Protein AF-A0A7V1JJP1-F1 (afdb_monomer)

Solvent-accessible surface area (backbone atoms only — not comparable to full-atom values): 8403 Å² total; per-residue (Å²): 79,53,39,73,93,60,30,90,66,67,54,57,61,58,57,48,49,50,42,50,50,6,41,39,56,45,29,48,76,68,74,37,72,40,50,81,64,76,45,56,61,55,56,96,85,38,59,69,57,51,54,50,52,52,52,56,49,47,57,56,53,71,72,58,50,72,67,56,51,53,52,50,52,60,70,50,56,92,58,78,83,52,80,68,34,75,73,83,68,61,88,63,69,39,59,22,38,39,37,21,51,80,78,69,54,70,46,80,43,78,44,49,74,89,70,74,68,82,55,61,33,88,88,81,66,44,33,28,50,46,81,43,62,64,95,78,73,77,80,129

Secondary structure (DSSP, 8-state):
---STT-TTTTHHHHHHHHHHHHHHHHHHTT--GGGS------TT-HHHHHHHHHHHHHHHHT--HHHHHHHHHHHTTPPPP---SGGG-SS-EEEEEEETTT--EEEEEE-GGG-PPP--TTT--S-EEEEETTS----

Sequence (140 aa):
GCHYTDCHYINANRNTVRRVDALWEGLEKYGVRAERLQLDWCSAAEGQKWAKIMREIEELRAGVTIEEVEQTREVLKGKKVPTSSKVWRLKEPAPATMHCLRCGNEWAVLFDLAADQERQCAACRSNSVRVVLDGRDRPA

Foldseek 3Di:
DADQVPPPVNHVVVLVVFLLLQQLVVCVVLVHLSLLDFDFHADPVRVVVVVVVVVLNVVVVVPQDPVSVVSSCVSCVPPDRGNGHPLVVDPAFAWWWKAQSRPRDIDIDRDDPVVSDQAADPPPRGSSIHIGGPPPDDDD

Nearest PDB structures (foldseek):
  8w0e-assembly1_4  TM=6.995E-01  e=1.912E-01  Homo sapiens
  6xty-assembly1_4  TM=6.858E-01  e=1.701E+00  Homo sapiens
  7qhs-assembly1_5  TM=4.905E-01  e=3.381E+00  Saccharomyces cerevisiae
  8w0e-assembly1_3  TM=6.123E-01  e=7.614E+00  Homo sapiens

pLDDT: mean 94.67, std 10.56, range [32.94, 98.44]

Radius of gyration: 15.62 Å; Cα contacts (8 Å, |Δi|>4): 171; chains: 1; bounding box: 39×38×37 Å

Structure (mmCIF, N/CA/C/O backbone):
data_AF-A0A7V1JJP1-F1
#
_entry.id   AF-A0A7V1JJP1-F1
#
loop_
_atom_site.group_PDB
_atom_site.id
_atom_site.type_symbol
_atom_site.label_atom_id
_atom_site.label_alt_id
_atom_site.label_comp_id
_atom_site.label_asym_id
_atom_site.label_entity_id
_atom_site.label_seq_id
_atom_site.pdbx_PDB_ins_code
_atom_site.Cartn_x
_atom_site.Cartn_y
_atom_site.Cartn_z
_atom_site.occupancy
_atom_site.B_iso_or_equiv
_atom_site.auth_seq_id
_atom_site.auth_comp_id
_atom_site.auth_asym_id
_atom_site.auth_atom_id
_atom_site.pdbx_PDB_model_num
ATOM 1 N N . GLY A 1 1 ? 8.317 5.095 -0.880 1.00 94.69 1 GLY A N 1
ATOM 2 C CA . GLY A 1 1 ? 9.734 4.647 -0.850 1.00 94.69 1 GLY A CA 1
ATOM 3 C C . GLY A 1 1 ? 10.319 4.661 -2.255 1.00 94.69 1 GLY A C 1
ATOM 4 O O . GLY A 1 1 ? 9.663 5.201 -3.129 1.00 94.69 1 GLY A O 1
ATOM 5 N N . CYS A 1 2 ? 11.488 4.063 -2.502 1.00 97.19 2 CYS A N 1
ATOM 6 C CA . CYS A 1 2 ? 12.039 3.904 -3.863 1.00 97.19 2 CYS A CA 1
ATOM 7 C C . CYS A 1 2 ? 11.258 2.856 -4.675 1.00 97.19 2 CYS A C 1
ATOM 9 O O . CYS A 1 2 ? 10.744 1.899 -4.086 1.00 97.19 2 CYS A O 1
ATOM 11 N N . HIS A 1 3 ? 11.249 2.993 -6.002 1.00 97.25 3 HIS A N 1
ATOM 12 C CA . HIS A 1 3 ? 10.789 1.945 -6.919 1.00 97.25 3 HIS A CA 1
ATOM 13 C C . HIS A 1 3 ? 11.567 0.641 -6.736 1.00 97.25 3 HIS A C 1
ATOM 15 O O . HIS A 1 3 ? 12.674 0.634 -6.187 1.00 97.25 3 HIS A O 1
ATOM 21 N N . TYR A 1 4 ? 10.987 -0.481 -7.171 1.00 95.75 4 TYR A N 1
ATOM 22 C CA . TYR A 1 4 ? 11.629 -1.796 -7.053 1.00 95.75 4 TYR A CA 1
ATOM 23 C C . TYR A 1 4 ? 13.010 -1.822 -7.719 1.00 95.75 4 TYR A C 1
ATOM 25 O O . TYR A 1 4 ? 13.972 -2.307 -7.124 1.00 95.75 4 TYR A O 1
ATOM 33 N N . THR A 1 5 ? 13.132 -1.245 -8.911 1.00 93.50 5 THR A N 1
ATOM 34 C CA . THR A 1 5 ? 14.395 -1.178 -9.662 1.00 93.50 5 THR A CA 1
ATOM 35 C C . THR A 1 5 ? 15.457 -0.320 -8.978 1.00 93.50 5 THR A C 1
ATOM 37 O O . THR A 1 5 ? 16.643 -0.591 -9.120 1.00 93.50 5 THR A O 1
ATOM 40 N N . ASP A 1 6 ? 15.032 0.662 -8.179 1.00 95.19 6 ASP A N 1
ATOM 41 C CA . ASP A 1 6 ? 15.892 1.744 -7.688 1.00 95.19 6 ASP A CA 1
ATOM 42 C C . ASP A 1 6 ? 16.132 1.655 -6.176 1.00 95.19 6 ASP A C 1
ATOM 44 O O . ASP A 1 6 ? 16.507 2.635 -5.524 1.00 95.19 6 ASP A O 1
ATOM 48 N N . CYS A 1 7 ? 15.852 0.501 -5.562 1.00 96.06 7 CYS A N 1
ATOM 49 C CA . CYS A 1 7 ? 16.052 0.347 -4.130 1.00 96.06 7 CYS A CA 1
ATOM 50 C C . CYS A 1 7 ? 17.539 0.482 -3.790 1.00 96.06 7 CYS A C 1
ATOM 52 O O . CYS A 1 7 ? 18.337 -0.404 -4.083 1.00 96.06 7 CYS A O 1
ATOM 54 N N . HIS A 1 8 ? 17.891 1.567 -3.097 1.00 96.81 8 HIS A N 1
ATOM 55 C CA . HIS A 1 8 ? 19.275 1.836 -2.707 1.00 96.81 8 HIS A CA 1
ATOM 56 C C . HIS A 1 8 ? 19.886 0.714 -1.851 1.00 96.81 8 HIS A C 1
ATOM 58 O O . HIS A 1 8 ? 21.075 0.431 -1.936 1.00 96.81 8 HIS A O 1
ATOM 64 N N . TYR A 1 9 ? 19.051 0.026 -1.069 1.00 95.81 9 TYR A N 1
ATOM 65 C CA . TYR A 1 9 ? 19.446 -1.108 -0.236 1.00 95.81 9 TYR A CA 1
ATOM 66 C C . TYR A 1 9 ? 18.962 -2.436 -0.827 1.00 95.81 9 TYR A C 1
ATOM 68 O O . TYR A 1 9 ? 18.336 -3.238 -0.132 1.00 95.81 9 TYR A O 1
ATOM 76 N N . ILE A 1 10 ? 19.242 -2.641 -2.119 1.00 92.62 10 ILE A N 1
ATOM 77 C CA . ILE A 1 10 ? 18.999 -3.857 -2.914 1.00 92.62 10 ILE A CA 1
ATOM 78 C C . ILE A 1 10 ? 17.518 -4.239 -3.001 1.00 92.62 10 ILE A C 1
ATOM 80 O O . ILE A 1 10 ? 16.888 -4.050 -4.038 1.00 92.62 10 ILE A O 1
ATOM 84 N N . ASN A 1 11 ? 16.957 -4.784 -1.922 1.00 94.38 11 ASN A N 1
ATOM 85 C CA . ASN A 1 11 ? 15.587 -5.278 -1.843 1.00 94.38 11 ASN A CA 1
ATOM 86 C C . ASN A 1 11 ? 14.860 -4.901 -0.544 1.00 94.38 11 ASN A C 1
ATOM 88 O O . ASN A 1 11 ? 13.800 -5.451 -0.244 1.00 94.38 11 ASN A O 1
ATOM 92 N N . ALA A 1 12 ? 15.364 -3.923 0.214 1.00 96.62 12 ALA A N 1
ATOM 93 C CA . ALA A 1 12 ? 14.727 -3.481 1.455 1.00 96.62 12 ALA A CA 1
ATOM 94 C C . ALA A 1 12 ? 13.254 -3.051 1.272 1.00 96.62 12 ALA A C 1
ATOM 96 O O . ALA A 1 12 ? 12.431 -3.288 2.156 1.00 96.62 12 ALA A O 1
ATOM 97 N N . ASN A 1 13 ? 12.883 -2.486 0.118 1.00 97.00 13 ASN A N 1
ATOM 98 C CA . ASN A 1 13 ? 11.489 -2.146 -0.190 1.00 97.00 13 ASN A CA 1
ATOM 99 C C . ASN A 1 13 ? 10.579 -3.375 -0.393 1.00 97.00 13 ASN A C 1
ATOM 101 O O . ASN A 1 13 ? 9.398 -3.285 -0.066 1.00 97.00 13 ASN A O 1
ATOM 105 N N . ARG A 1 14 ? 11.102 -4.541 -0.802 1.00 95.56 14 ARG A N 1
ATOM 106 C CA . ARG A 1 14 ? 1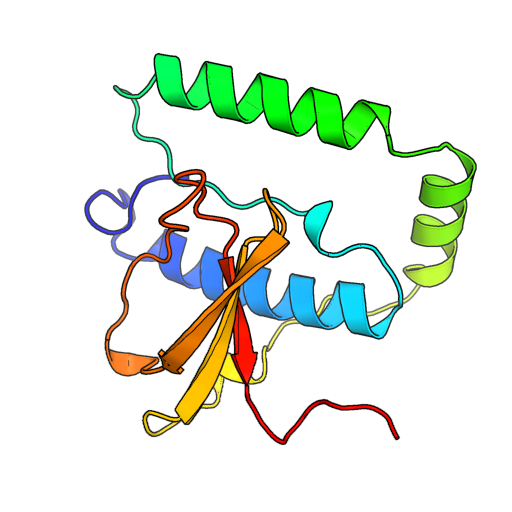0.329 -5.802 -0.877 1.00 95.56 14 ARG A CA 1
ATOM 107 C C . ARG A 1 14 ? 9.935 -6.275 0.522 1.00 95.56 14 ARG A C 1
ATOM 109 O O . ARG A 1 14 ? 8.801 -6.689 0.750 1.00 95.56 14 ARG A O 1
ATOM 116 N N . ASN A 1 15 ? 10.825 -6.104 1.505 1.00 96.12 15 ASN A N 1
ATOM 117 C CA . ASN A 1 15 ? 10.499 -6.351 2.914 1.00 96.12 15 ASN A CA 1
ATOM 118 C C . ASN A 1 15 ? 9.402 -5.406 3.428 1.00 96.12 15 ASN A C 1
ATOM 120 O O . ASN A 1 15 ? 8.575 -5.817 4.243 1.00 96.12 15 ASN A O 1
ATOM 124 N N . THR A 1 16 ? 9.368 -4.157 2.952 1.00 97.25 16 THR A N 1
ATOM 125 C CA . THR A 1 16 ? 8.267 -3.230 3.249 1.00 97.25 16 THR A CA 1
ATOM 126 C C . THR A 1 16 ? 6.948 -3.751 2.689 1.00 97.25 16 THR A C 1
ATOM 128 O O . THR A 1 16 ? 5.972 -3.773 3.433 1.00 97.25 16 THR A O 1
ATOM 131 N N . VAL A 1 17 ? 6.916 -4.250 1.447 1.00 97.56 17 VAL A N 1
ATOM 132 C CA . VAL A 1 17 ? 5.701 -4.860 0.870 1.00 97.56 17 VAL A CA 1
ATOM 133 C C . VAL A 1 17 ? 5.208 -6.027 1.711 1.00 97.56 17 VAL A C 1
ATOM 135 O O . VAL A 1 17 ? 4.037 -6.060 2.080 1.00 97.56 17 VAL A O 1
ATOM 138 N N . ARG A 1 18 ? 6.113 -6.918 2.131 1.00 96.94 18 ARG A N 1
ATOM 139 C CA . ARG A 1 18 ? 5.770 -8.033 3.022 1.00 96.94 18 ARG A CA 1
ATOM 140 C C . ARG A 1 18 ? 5.115 -7.598 4.328 1.00 96.94 18 ARG A C 1
ATOM 142 O O . ARG A 1 18 ? 4.177 -8.244 4.795 1.00 96.94 18 ARG A O 1
ATOM 149 N N . ARG A 1 19 ? 5.613 -6.520 4.935 1.00 98.06 19 ARG A N 1
ATOM 150 C CA . ARG A 1 19 ? 5.051 -5.969 6.177 1.00 98.06 19 ARG A CA 1
ATOM 151 C C . ARG A 1 19 ? 3.699 -5.313 5.926 1.00 98.06 19 ARG A C 1
ATOM 153 O O . ARG A 1 19 ? 2.773 -5.546 6.692 1.00 98.06 19 ARG A O 1
ATOM 160 N N . VAL A 1 20 ? 3.583 -4.524 4.861 1.00 98.25 20 VAL A N 1
ATOM 161 C CA . VAL A 1 20 ? 2.352 -3.803 4.523 1.00 98.25 20 VAL A CA 1
ATOM 162 C C . VAL A 1 20 ? 1.220 -4.766 4.163 1.00 98.25 20 VAL A C 1
ATOM 164 O O . VAL A 1 20 ? 0.117 -4.573 4.657 1.00 98.25 20 VAL A O 1
ATOM 167 N N . ASP A 1 21 ? 1.488 -5.857 3.440 1.00 98.25 21 ASP A N 1
ATOM 168 C CA . ASP A 1 21 ? 0.471 -6.886 3.170 1.00 98.25 21 ASP A CA 1
ATOM 169 C C . ASP A 1 21 ? -0.075 -7.505 4.468 1.00 98.25 21 ASP A C 1
ATOM 171 O O . ASP A 1 21 ? -1.284 -7.673 4.623 1.00 98.25 21 ASP A O 1
ATOM 175 N N . ALA A 1 22 ? 0.800 -7.795 5.441 1.00 98.12 22 ALA A N 1
ATOM 176 C CA . ALA A 1 22 ? 0.376 -8.295 6.750 1.00 98.12 22 ALA A CA 1
ATOM 177 C C . ALA A 1 22 ? -0.422 -7.245 7.544 1.00 98.12 22 ALA A C 1
ATOM 179 O O . ALA A 1 22 ? -1.384 -7.591 8.232 1.00 98.12 22 ALA A O 1
ATOM 180 N N . LEU A 1 23 ? -0.034 -5.969 7.454 1.00 98.31 23 LEU A N 1
ATOM 181 C CA . LEU A 1 23 ? -0.748 -4.866 8.094 1.00 98.31 23 LEU A CA 1
ATOM 182 C C . LEU A 1 23 ? -2.137 -4.668 7.485 1.00 98.31 23 LEU A C 1
ATOM 184 O O . LEU A 1 23 ? -3.091 -4.577 8.247 1.00 98.31 23 LEU A O 1
ATOM 188 N N . TRP A 1 24 ? -2.279 -4.661 6.157 1.00 98.44 24 TRP A N 1
ATOM 189 C CA . TRP A 1 24 ? -3.581 -4.549 5.496 1.00 98.44 24 TRP A CA 1
ATOM 190 C C . TRP A 1 24 ? -4.513 -5.706 5.871 1.00 98.44 24 TRP A C 1
ATOM 192 O O . TRP A 1 24 ? -5.639 -5.451 6.287 1.00 98.44 24 TRP A O 1
ATOM 202 N N . GLU A 1 25 ? -4.037 -6.958 5.826 1.00 97.12 25 GLU A N 1
ATOM 203 C CA . GLU A 1 25 ? -4.812 -8.118 6.306 1.00 97.12 25 GLU A CA 1
ATOM 204 C C . GLU A 1 25 ? -5.238 -7.957 7.777 1.00 97.12 25 GLU A C 1
ATOM 206 O O . GLU A 1 25 ? -6.363 -8.289 8.153 1.00 97.12 25 GLU A O 1
ATOM 211 N N . GLY A 1 26 ? -4.345 -7.441 8.626 1.00 97.00 26 GLY A N 1
ATOM 212 C CA . GLY A 1 26 ? -4.636 -7.199 10.036 1.00 97.00 26 GLY A CA 1
ATOM 213 C C . GLY A 1 26 ? -5.658 -6.090 10.272 1.00 97.00 26 GLY A C 1
ATOM 214 O O . GLY A 1 26 ? -6.543 -6.268 11.104 1.00 97.00 26 GLY A O 1
ATOM 215 N N . LEU A 1 27 ? -5.550 -4.967 9.558 1.00 97.44 27 LEU A N 1
ATOM 216 C CA . LEU A 1 27 ? -6.489 -3.848 9.660 1.00 97.44 27 LEU A CA 1
ATOM 217 C C . LEU A 1 27 ? -7.902 -4.307 9.290 1.00 97.44 27 LEU A C 1
ATOM 219 O O . LEU A 1 27 ? -8.816 -4.144 10.097 1.00 97.44 27 LEU A O 1
ATOM 223 N N . GLU A 1 28 ? -8.058 -4.993 8.156 1.00 95.81 28 GLU A N 1
ATOM 224 C CA . GLU A 1 28 ? -9.358 -5.524 7.726 1.00 95.81 28 GLU A CA 1
ATOM 225 C C . GLU A 1 28 ? -9.928 -6.540 8.712 1.00 95.81 28 GLU A C 1
ATOM 227 O O . GLU A 1 28 ? -11.105 -6.470 9.060 1.00 95.81 28 GLU A O 1
ATOM 232 N N . LYS A 1 29 ? -9.091 -7.454 9.223 1.00 95.44 29 LYS A N 1
ATOM 233 C CA . LYS A 1 29 ? -9.504 -8.434 10.236 1.00 95.44 29 LYS A CA 1
ATOM 234 C C . LYS A 1 29 ? -10.123 -7.767 11.467 1.00 95.44 29 LYS A C 1
ATOM 236 O O . LYS A 1 29 ? -10.979 -8.362 12.120 1.00 95.44 29 LYS A O 1
ATOM 241 N N . TYR A 1 30 ? -9.664 -6.570 11.817 1.00 95.50 30 TYR A N 1
ATOM 242 C CA . TYR A 1 30 ? -10.171 -5.817 12.957 1.00 95.50 30 TYR A CA 1
ATOM 243 C C . TYR A 1 30 ? -11.242 -4.784 12.576 1.00 95.50 30 TYR A C 1
ATOM 245 O O . TYR A 1 30 ? -11.643 -4.000 13.429 1.00 95.50 30 TYR A O 1
ATOM 253 N N . GLY A 1 31 ? -11.725 -4.777 11.330 1.00 95.31 31 GLY A N 1
ATOM 254 C CA . GLY A 1 31 ? -12.727 -3.815 10.865 1.00 95.31 31 GLY A CA 1
ATOM 255 C C . GLY A 1 31 ? -12.194 -2.385 10.747 1.00 95.31 31 GLY A C 1
ATOM 256 O O . GLY A 1 31 ? -12.973 -1.437 10.771 1.00 95.31 31 GLY A O 1
ATOM 257 N N . VAL A 1 32 ? -10.873 -2.213 10.646 1.00 97.12 32 VAL A N 1
ATOM 258 C CA . VAL A 1 32 ? -10.240 -0.920 10.381 1.00 97.12 32 VAL A CA 1
ATOM 259 C C . VAL A 1 32 ? -10.025 -0.782 8.879 1.00 97.12 32 VAL A C 1
ATOM 261 O O . VAL A 1 32 ? -9.476 -1.673 8.233 1.00 97.12 32 VAL A O 1
ATOM 264 N N . ARG A 1 33 ? -10.426 0.368 8.339 1.00 97.06 33 ARG A N 1
ATOM 265 C CA . ARG A 1 33 ? -10.243 0.771 6.941 1.00 97.06 33 ARG A CA 1
ATOM 266 C C . ARG A 1 33 ? -8.784 0.625 6.497 1.00 97.06 33 ARG A C 1
ATOM 268 O O . ARG A 1 33 ? -7.923 1.413 6.897 1.00 97.06 33 ARG A O 1
ATOM 275 N N . ALA A 1 34 ? -8.491 -0.398 5.696 1.00 97.75 34 ALA A N 1
ATOM 276 C CA . ALA A 1 34 ? -7.128 -0.710 5.268 1.00 97.75 34 ALA A CA 1
ATOM 277 C C . ALA A 1 34 ? -6.547 0.351 4.329 1.00 97.75 34 ALA A C 1
ATOM 279 O O . ALA A 1 34 ? -5.335 0.571 4.330 1.00 97.75 34 ALA A O 1
ATOM 280 N N . GLU A 1 35 ? -7.399 1.067 3.595 1.00 97.44 35 GLU A N 1
ATOM 281 C CA . GLU A 1 35 ? -6.994 2.165 2.730 1.00 97.44 35 GLU A CA 1
ATOM 282 C C . GLU A 1 35 ? -6.394 3.354 3.481 1.00 97.44 35 GLU A C 1
ATOM 284 O O . GLU A 1 35 ? -5.655 4.138 2.891 1.00 97.44 35 GLU A O 1
ATOM 289 N N . ARG A 1 36 ? -6.608 3.472 4.798 1.00 97.19 36 ARG A N 1
ATOM 290 C CA . ARG A 1 36 ? -5.928 4.496 5.611 1.00 97.19 36 ARG A CA 1
ATOM 291 C C . ARG A 1 36 ? -4.415 4.291 5.690 1.00 97.19 36 ARG A C 1
ATOM 293 O O . ARG A 1 36 ? -3.697 5.224 6.042 1.00 97.19 36 ARG A O 1
ATOM 300 N N . LEU A 1 37 ? -3.922 3.103 5.339 1.00 97.88 37 LEU A N 1
ATOM 301 C CA . LEU A 1 37 ? -2.506 2.831 5.131 1.00 97.88 37 LEU A CA 1
ATOM 302 C C . LEU A 1 37 ? -2.208 2.787 3.625 1.00 97.88 37 LEU A C 1
ATOM 304 O O . LEU A 1 37 ? -2.472 1.787 2.964 1.00 97.88 37 LEU A O 1
ATOM 308 N N . GLN A 1 38 ? -1.622 3.858 3.088 1.00 97.94 38 GLN A N 1
ATOM 309 C CA . GLN A 1 38 ? -1.183 3.933 1.688 1.00 97.94 38 GLN A CA 1
ATOM 310 C C . GLN A 1 38 ? 0.300 3.551 1.544 1.00 97.94 38 GLN A C 1
ATOM 312 O O . GLN A 1 38 ? 1.117 3.846 2.419 1.00 97.94 38 GLN A O 1
ATOM 317 N N . LEU A 1 39 ? 0.658 2.930 0.419 1.00 98.19 39 LEU A N 1
ATOM 318 C CA . LEU A 1 39 ? 2.028 2.603 0.037 1.00 98.19 39 LEU A CA 1
ATOM 319 C C . LEU A 1 39 ? 2.278 3.051 -1.404 1.00 98.19 39 LEU A C 1
ATOM 321 O O . LEU A 1 39 ? 1.761 2.449 -2.335 1.00 98.19 39 LEU A O 1
ATOM 325 N N . ASP A 1 40 ? 3.141 4.046 -1.593 1.00 97.94 40 ASP A N 1
ATOM 326 C CA . ASP A 1 40 ? 3.553 4.498 -2.924 1.00 97.94 40 ASP A CA 1
ATOM 327 C C . ASP A 1 40 ? 5.078 4.511 -3.081 1.00 97.94 40 ASP A C 1
ATOM 329 O O . ASP A 1 40 ? 5.841 4.808 -2.144 1.00 97.94 40 ASP A O 1
ATOM 333 N N . TRP A 1 41 ? 5.531 4.189 -4.292 1.00 98.00 41 TRP A N 1
ATOM 334 C CA . TRP A 1 41 ? 6.923 4.319 -4.702 1.00 98.00 41 TRP A CA 1
ATOM 335 C C . TRP A 1 41 ?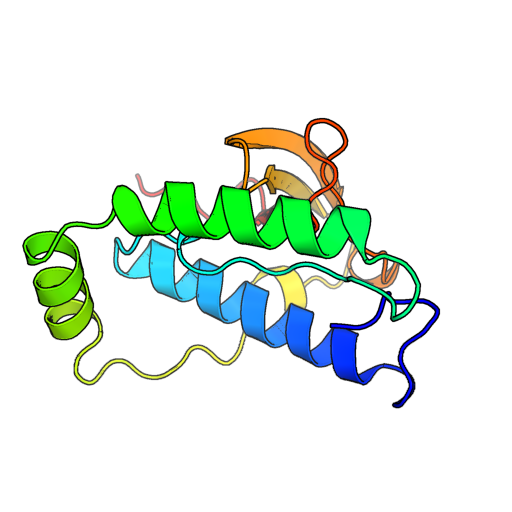 7.095 5.621 -5.471 1.00 98.00 41 TRP A C 1
ATOM 337 O O . TRP A 1 41 ? 6.329 5.907 -6.383 1.00 98.00 41 TRP A O 1
ATOM 347 N N . CYS A 1 42 ? 8.057 6.439 -5.061 1.00 97.56 42 CYS A N 1
ATOM 348 C CA . CYS A 1 42 ? 8.313 7.756 -5.619 1.00 97.56 42 CYS A CA 1
ATOM 349 C C . CYS A 1 42 ? 9.825 7.989 -5.630 1.00 97.56 42 CYS A C 1
ATOM 351 O O . CYS A 1 42 ? 10.460 7.956 -4.571 1.00 97.56 42 CYS A O 1
ATOM 353 N N . SER A 1 43 ? 10.409 8.188 -6.810 1.00 97.12 43 SER A N 1
ATOM 354 C CA . SER A 1 43 ? 11.828 8.526 -6.950 1.00 97.12 43 SER A CA 1
ATOM 355 C C . SER A 1 43 ? 12.101 9.990 -6.579 1.00 97.12 43 SER A C 1
ATOM 357 O O . SER A 1 43 ? 11.184 10.806 -6.460 1.00 97.12 43 SER A O 1
ATOM 359 N N . ALA A 1 44 ? 13.382 10.348 -6.449 1.00 97.00 44 ALA A N 1
ATOM 360 C CA . ALA A 1 44 ? 13.800 11.727 -6.187 1.00 97.00 44 ALA A CA 1
ATOM 361 C C . ALA A 1 44 ? 13.436 12.703 -7.326 1.00 97.00 44 ALA A C 1
ATOM 363 O O . ALA A 1 44 ? 13.296 13.899 -7.084 1.00 97.00 44 ALA A O 1
ATOM 364 N N . ALA A 1 45 ? 13.256 12.206 -8.555 1.00 97.50 45 ALA A N 1
ATOM 365 C CA . ALA A 1 45 ? 12.905 13.021 -9.719 1.00 97.50 45 ALA A CA 1
ATOM 366 C C . ALA A 1 45 ? 11.383 13.183 -9.914 1.00 97.50 45 ALA A C 1
ATOM 368 O O . ALA A 1 45 ? 10.936 13.961 -10.753 1.00 97.50 45 ALA A O 1
ATOM 369 N N . GLU A 1 46 ? 10.560 12.473 -9.139 1.00 97.75 46 GLU A N 1
ATOM 370 C CA . GLU A 1 46 ? 9.107 12.403 -9.324 1.00 97.75 46 GLU A CA 1
ATOM 371 C C . GLU A 1 46 ? 8.333 13.457 -8.502 1.00 97.75 46 GLU A C 1
ATOM 373 O O . GLU A 1 46 ? 7.289 13.179 -7.911 1.00 97.75 46 GLU A O 1
ATOM 378 N N . GLY A 1 47 ? 8.805 14.709 -8.485 1.00 98.19 47 GLY A N 1
ATOM 379 C CA . GLY A 1 47 ? 8.217 15.775 -7.657 1.00 98.19 47 G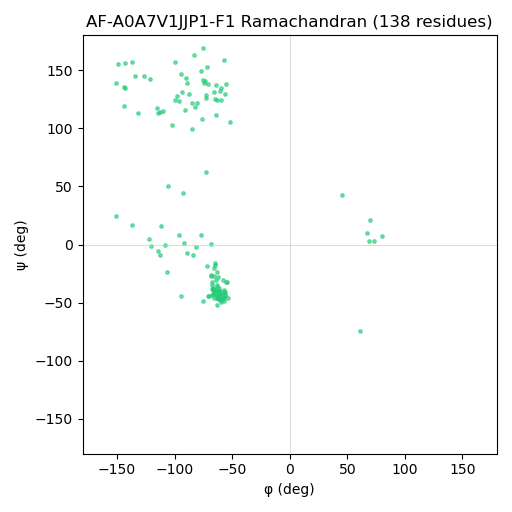LY A CA 1
ATOM 380 C C . GLY A 1 47 ? 6.720 16.027 -7.906 1.00 98.19 47 GLY A C 1
ATOM 381 O O . GLY A 1 47 ? 5.948 16.202 -6.964 1.00 98.19 47 GLY A O 1
ATOM 382 N N . GLN A 1 48 ? 6.272 15.973 -9.165 1.00 98.12 48 GLN A N 1
ATOM 383 C CA . GLN A 1 48 ? 4.852 16.146 -9.511 1.00 98.12 48 GLN A CA 1
ATOM 384 C C . GLN A 1 48 ? 3.974 15.000 -8.993 1.00 98.12 48 GLN A C 1
ATOM 386 O O . GLN A 1 48 ? 2.866 15.222 -8.501 1.00 98.12 48 GLN A O 1
ATOM 391 N N . LYS A 1 49 ? 4.483 13.766 -9.056 1.00 97.19 49 LYS A N 1
ATOM 392 C CA . LYS A 1 49 ? 3.800 12.589 -8.513 1.00 97.19 49 LYS A CA 1
ATOM 393 C C . LYS A 1 49 ? 3.720 12.668 -6.994 1.00 97.19 49 LYS A C 1
ATOM 395 O O . LYS A 1 49 ? 2.652 12.422 -6.447 1.00 97.19 49 LYS A O 1
ATOM 400 N N . TRP A 1 50 ? 4.795 13.083 -6.323 1.00 98.12 50 TRP A N 1
ATOM 401 C CA . TRP A 1 50 ? 4.787 13.314 -4.878 1.00 98.12 50 TRP A CA 1
ATOM 402 C C . TRP A 1 50 ? 3.714 14.326 -4.459 1.00 98.12 50 TRP A C 1
ATOM 404 O O . TRP A 1 50 ? 2.909 14.044 -3.572 1.00 98.12 50 TRP A O 1
ATOM 414 N N . ALA A 1 51 ? 3.642 15.472 -5.143 1.00 98.44 51 ALA A N 1
ATOM 415 C CA . ALA A 1 51 ? 2.625 16.487 -4.876 1.00 98.44 51 ALA A CA 1
ATOM 416 C C . ALA A 1 51 ? 1.196 15.959 -5.098 1.00 98.44 51 ALA A C 1
ATOM 418 O O . ALA A 1 51 ? 0.281 16.296 -4.346 1.00 98.44 51 ALA A O 1
ATOM 419 N N . LYS A 1 52 ? 0.984 15.114 -6.117 1.00 97.69 52 LYS A N 1
ATOM 420 C CA . LYS A 1 52 ? -0.295 14.422 -6.334 1.00 97.69 52 LYS A CA 1
ATOM 421 C C . LYS A 1 52 ? -0.622 13.466 -5.180 1.00 97.69 52 LYS A C 1
ATOM 423 O O . LYS A 1 52 ? -1.692 13.599 -4.597 1.00 97.69 52 LYS A O 1
ATOM 428 N N . ILE A 1 53 ? 0.308 12.578 -4.815 1.00 97.81 53 ILE A N 1
ATOM 429 C CA . ILE A 1 53 ? 0.142 11.611 -3.718 1.00 97.81 53 ILE A CA 1
ATOM 430 C C . ILE A 1 53 ? -0.260 12.326 -2.426 1.00 97.81 53 ILE A C 1
ATOM 432 O O . ILE A 1 53 ? -1.190 11.884 -1.757 1.00 97.81 53 ILE A O 1
ATOM 436 N N . MET A 1 54 ? 0.414 13.430 -2.095 1.00 98.25 54 MET A N 1
ATOM 437 C CA . MET A 1 54 ? 0.154 14.185 -0.869 1.00 98.25 54 MET A CA 1
ATOM 438 C C . MET A 1 54 ? -1.226 14.836 -0.841 1.00 98.25 54 MET A C 1
ATOM 440 O O . MET A 1 54 ? -1.891 14.770 0.187 1.00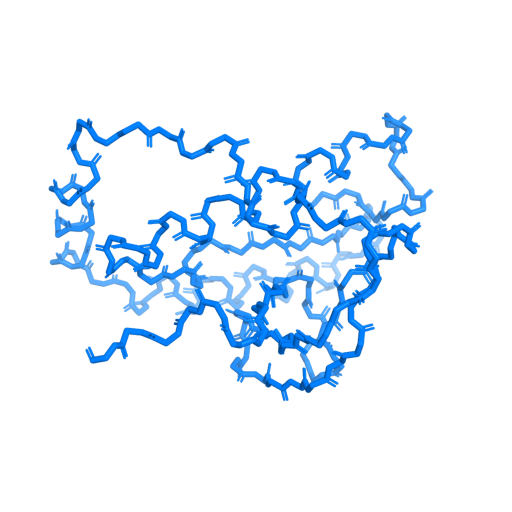 98.25 54 MET A O 1
ATOM 444 N N . ARG A 1 55 ? -1.688 15.407 -1.960 1.00 98.44 55 ARG A N 1
ATOM 445 C CA . ARG A 1 55 ? -3.049 15.963 -2.052 1.00 98.44 55 ARG A CA 1
ATOM 446 C C . ARG A 1 55 ? -4.114 14.887 -1.859 1.00 98.44 55 ARG A C 1
ATOM 448 O O . ARG A 1 55 ? -5.012 15.059 -1.051 1.00 98.44 55 ARG A O 1
ATOM 455 N N . GLU A 1 56 ? -3.962 13.751 -2.526 1.00 97.12 56 GLU A N 1
ATOM 456 C CA . GLU A 1 56 ? -4.912 12.639 -2.419 1.00 97.12 56 GLU A CA 1
ATOM 457 C C . GLU A 1 56 ? -4.899 11.987 -1.017 1.00 97.12 56 GLU A C 1
ATOM 459 O O . GLU A 1 56 ? -5.936 11.561 -0.515 1.00 97.12 56 GLU A O 1
ATOM 464 N N . ILE A 1 57 ? -3.737 11.914 -0.350 1.00 96.94 57 ILE A N 1
ATOM 465 C CA . ILE A 1 57 ? -3.661 11.458 1.052 1.00 96.94 57 ILE A CA 1
ATOM 466 C C . ILE A 1 57 ? -4.343 12.462 1.985 1.00 96.94 57 ILE A C 1
ATOM 468 O O . ILE A 1 57 ? -5.007 12.050 2.934 1.00 96.94 57 ILE A O 1
ATOM 472 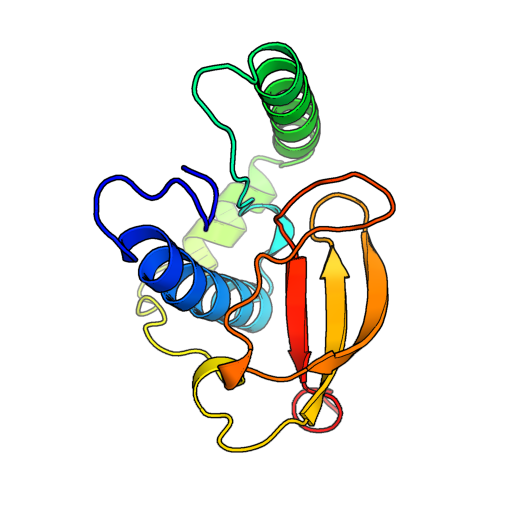N N . GLU A 1 58 ? -4.192 13.760 1.731 1.00 98.25 58 GLU A N 1
ATOM 473 C CA . GLU A 1 58 ? -4.860 14.801 2.509 1.00 98.25 58 GLU A CA 1
ATOM 474 C C . GLU A 1 58 ? -6.385 14.736 2.350 1.00 98.25 58 GLU A C 1
ATOM 476 O O . GLU A 1 58 ? -7.099 14.787 3.349 1.00 98.25 58 GLU A O 1
ATOM 481 N N . GLU A 1 59 ? -6.884 14.530 1.130 1.00 97.56 59 GLU A N 1
ATOM 482 C CA . GLU A 1 59 ? -8.309 14.293 0.863 1.00 97.56 59 GLU A CA 1
ATOM 483 C C . GLU A 1 59 ? -8.832 13.075 1.641 1.00 97.56 59 GLU A C 1
ATOM 485 O O . GLU A 1 59 ? -9.863 13.159 2.311 1.00 97.56 59 GLU A O 1
ATOM 490 N N . LEU A 1 60 ? -8.085 11.963 1.634 1.00 96.56 60 LEU A N 1
ATOM 491 C CA . LEU A 1 60 ? -8.419 10.782 2.433 1.00 96.56 60 LEU A CA 1
ATOM 492 C C . LEU A 1 60 ? -8.434 11.098 3.937 1.00 96.56 60 LEU A C 1
ATOM 494 O O . LEU A 1 60 ? -9.376 10.716 4.632 1.00 96.56 60 LEU A O 1
ATOM 498 N N . ARG A 1 61 ? -7.405 11.791 4.445 1.00 97.25 61 ARG A N 1
ATOM 499 C CA . ARG A 1 61 ? -7.270 12.172 5.861 1.00 97.25 61 ARG A CA 1
ATOM 500 C C . ARG A 1 61 ? -8.419 13.073 6.310 1.00 97.25 61 ARG A C 1
ATOM 502 O O . ARG A 1 61 ? -8.904 12.899 7.424 1.00 97.25 61 ARG A O 1
ATOM 509 N N . ALA A 1 62 ? -8.854 14.011 5.470 1.00 98.00 62 ALA A N 1
ATOM 510 C CA . ALA A 1 62 ? -9.956 14.921 5.771 1.00 98.00 62 ALA A CA 1
ATOM 511 C C . ALA A 1 62 ? -11.289 14.182 5.985 1.00 98.00 62 ALA A C 1
ATOM 513 O O . ALA A 1 62 ? -12.123 14.644 6.759 1.00 98.00 62 ALA A O 1
ATOM 514 N N . GLY A 1 63 ? -11.465 13.018 5.352 1.00 96.69 63 GLY A N 1
ATOM 515 C CA . GLY A 1 63 ? -12.619 12.142 5.561 1.00 96.69 63 GLY A CA 1
ATOM 516 C C . GLY A 1 63 ? -12.538 11.233 6.795 1.00 96.69 63 GLY A C 1
ATOM 517 O O . GLY A 1 63 ? -13.474 10.475 7.033 1.00 96.69 63 GLY A O 1
ATOM 518 N N . VAL A 1 64 ? -11.442 11.248 7.564 1.00 97.38 64 VAL A N 1
ATOM 519 C CA . VAL A 1 64 ? -11.301 10.440 8.788 1.00 97.38 64 VAL A CA 1
ATOM 520 C C . VAL A 1 64 ? -11.794 11.248 9.985 1.00 97.38 64 VAL A C 1
ATOM 522 O O . VAL A 1 64 ? -11.197 12.266 10.339 1.00 97.38 64 VAL A O 1
ATOM 525 N N . THR A 1 65 ? -12.861 10.782 10.634 1.00 98.00 65 THR A N 1
ATOM 526 C CA . THR A 1 65 ? -13.450 11.485 11.783 1.00 98.00 65 THR A CA 1
ATOM 527 C C . THR A 1 65 ? -12.721 11.171 13.091 1.00 98.00 65 THR A C 1
ATOM 529 O O . THR A 1 65 ? -11.972 10.194 13.195 1.00 98.00 65 THR A O 1
ATOM 532 N N . ILE A 1 66 ? -12.936 12.001 14.116 1.00 97.69 66 ILE A N 1
ATOM 533 C CA . ILE A 1 66 ? -12.357 11.781 15.450 1.00 97.69 66 ILE A CA 1
ATOM 534 C C . ILE A 1 66 ? -12.897 10.479 16.048 1.00 97.69 66 ILE A C 1
ATOM 536 O O . ILE A 1 66 ? -12.124 9.690 16.586 1.00 97.69 66 ILE A O 1
ATOM 540 N N . GLU A 1 67 ? -14.187 10.207 15.86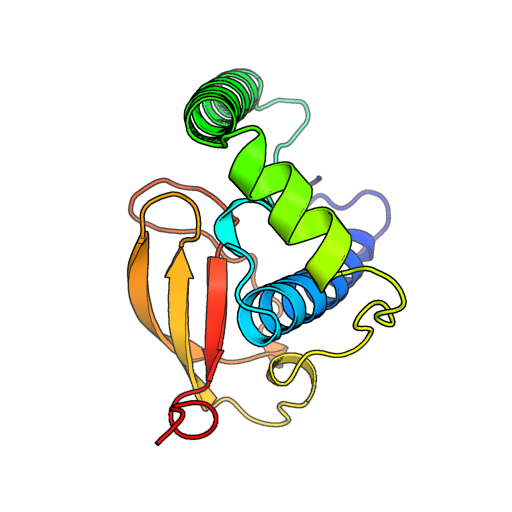9 1.00 97.75 67 GLU A N 1
ATOM 541 C CA . GLU A 1 67 ? -14.848 8.985 16.328 1.00 97.75 67 GLU A CA 1
ATOM 542 C C . GLU A 1 67 ? -14.211 7.748 15.682 1.00 97.75 67 GLU A C 1
ATOM 544 O O . GLU A 1 67 ? -13.921 6.764 16.362 1.00 97.75 67 GLU A O 1
ATOM 549 N N . GLU A 1 68 ? -13.906 7.811 14.380 1.00 97.19 68 GLU A N 1
ATOM 550 C CA . GLU A 1 68 ? -13.213 6.726 13.684 1.00 97.19 68 GLU A CA 1
ATOM 551 C C . GLU A 1 68 ? -11.794 6.513 14.240 1.00 97.19 68 GLU A C 1
ATOM 553 O O . GLU A 1 68 ? -11.334 5.375 14.397 1.00 97.19 68 GLU A O 1
ATOM 558 N N . VAL A 1 69 ? -11.078 7.595 14.566 1.00 97.81 69 VAL A N 1
ATOM 559 C CA . VAL A 1 69 ? -9.754 7.520 15.202 1.00 97.81 69 VAL A CA 1
ATOM 560 C C . VAL A 1 69 ? -9.851 6.873 16.582 1.00 97.81 69 VAL A C 1
ATOM 562 O O . VAL A 1 69 ? -9.050 5.988 16.889 1.00 97.81 69 VAL A O 1
ATOM 565 N N . GLU A 1 70 ? -10.818 7.272 17.403 1.00 98.12 70 GLU A N 1
ATOM 566 C CA . GLU A 1 70 ? -11.043 6.716 18.739 1.00 98.12 70 GLU A CA 1
ATOM 567 C C . GLU A 1 70 ? -11.402 5.230 18.680 1.00 98.12 70 GLU A C 1
ATOM 569 O O . GLU A 1 70 ? -10.766 4.417 19.357 1.00 98.12 70 GLU A O 1
ATOM 574 N N . GLN A 1 71 ? -12.323 4.853 17.791 1.00 97.12 71 GLN A N 1
ATOM 575 C CA . GLN A 1 71 ? -12.669 3.457 17.539 1.00 97.12 71 GLN A CA 1
ATOM 576 C C . GLN A 1 71 ? -11.440 2.653 17.099 1.00 97.12 71 GLN A C 1
ATOM 578 O O . GLN A 1 71 ? -11.180 1.577 17.637 1.00 97.12 71 GLN A O 1
ATOM 583 N N . THR A 1 72 ? -10.645 3.183 16.162 1.00 97.12 72 THR A N 1
ATOM 584 C CA . THR A 1 72 ? -9.414 2.527 15.693 1.00 97.12 72 THR A CA 1
ATOM 585 C C . THR A 1 72 ? -8.444 2.289 16.852 1.00 97.12 72 THR A C 1
ATOM 587 O O . THR A 1 72 ? -7.873 1.205 16.975 1.00 97.12 72 THR A O 1
ATOM 590 N N . ARG A 1 73 ? -8.259 3.286 17.728 1.00 97.69 73 ARG A N 1
ATOM 591 C CA . ARG A 1 73 ? -7.370 3.180 18.892 1.00 97.69 73 ARG A CA 1
ATOM 592 C C . ARG A 1 73 ? -7.833 2.102 19.863 1.00 97.69 73 ARG A C 1
ATOM 594 O O . ARG A 1 73 ? -6.992 1.336 20.328 1.00 97.69 73 ARG A O 1
ATOM 601 N N . GLU A 1 74 ? -9.128 2.032 20.154 1.00 97.88 74 GLU A N 1
ATOM 602 C CA . GLU A 1 74 ? -9.662 1.032 21.083 1.00 97.88 74 GLU A CA 1
ATOM 603 C C . GLU A 1 74 ? -9.597 -0.379 20.487 1.00 97.88 74 GLU A C 1
ATOM 605 O O . GLU A 1 74 ? -9.110 -1.305 21.132 1.00 97.88 74 GLU A O 1
ATOM 610 N N . VAL A 1 75 ? -9.971 -0.541 19.216 1.00 97.19 75 VAL A N 1
ATOM 611 C CA . VAL A 1 75 ? -9.918 -1.830 18.510 1.00 97.19 75 VAL A CA 1
ATOM 612 C C . VAL A 1 75 ? -8.492 -2.385 18.428 1.00 97.19 75 VAL A C 1
ATOM 614 O O . VAL A 1 75 ? -8.285 -3.592 18.595 1.00 97.19 75 VAL A O 1
ATOM 617 N N . LEU A 1 76 ? -7.497 -1.525 18.183 1.00 96.62 76 LEU A N 1
ATOM 618 C CA . LEU A 1 76 ? -6.092 -1.931 18.064 1.00 96.62 76 LEU A CA 1
ATOM 619 C C . LEU A 1 76 ? -5.371 -2.056 19.414 1.00 96.62 76 LEU A C 1
ATOM 621 O O . LEU A 1 76 ? -4.256 -2.588 19.471 1.00 96.62 76 LEU A O 1
ATOM 625 N N . LYS A 1 77 ? -5.990 -1.627 20.516 1.00 97.56 77 LYS A N 1
ATOM 626 C CA . LYS A 1 77 ? -5.405 -1.692 21.856 1.00 97.56 77 LYS A CA 1
ATOM 627 C C . LYS A 1 77 ? -5.073 -3.134 22.240 1.00 97.56 77 LYS A C 1
ATOM 629 O O . LYS A 1 77 ? -5.909 -4.034 22.194 1.00 97.56 77 LYS A O 1
ATOM 634 N N . GLY A 1 78 ? -3.812 -3.370 22.602 1.00 95.81 78 GLY A N 1
ATOM 635 C CA . GLY A 1 78 ? -3.320 -4.696 22.991 1.00 95.81 78 GLY A CA 1
ATOM 636 C C . GLY A 1 78 ? -3.256 -5.729 21.856 1.00 95.81 78 GLY A C 1
ATOM 637 O O . GLY A 1 78 ? -2.887 -6.878 22.107 1.00 95.81 78 GLY A O 1
ATOM 638 N N . LYS A 1 79 ? -3.583 -5.364 20.606 1.00 96.12 79 LYS A N 1
ATOM 639 C CA . LYS A 1 79 ? -3.415 -6.262 19.456 1.00 96.12 79 LYS A CA 1
ATOM 640 C C . LYS A 1 79 ? -1.935 -6.365 19.097 1.00 96.12 79 LYS A C 1
ATOM 642 O O . LYS A 1 79 ? -1.202 -5.379 19.091 1.00 96.12 79 LYS A O 1
ATOM 647 N N . LYS A 1 80 ? -1.486 -7.577 18.770 1.00 96.25 80 LYS A N 1
ATOM 648 C CA . LYS A 1 80 ? -0.130 -7.793 18.251 1.00 96.25 80 LYS A CA 1
ATOM 649 C C . LYS A 1 80 ? -0.046 -7.296 16.811 1.00 96.25 80 LYS A C 1
ATOM 651 O O . LYS A 1 80 ? -0.962 -7.539 16.025 1.00 96.25 80 LYS A O 1
ATOM 656 N N . VAL A 1 81 ? 1.075 -6.664 16.469 1.00 95.75 81 VAL A N 1
ATOM 657 C CA . VAL A 1 81 ? 1.374 -6.258 15.091 1.00 95.75 81 VAL A CA 1
ATOM 658 C C . VAL A 1 81 ? 1.481 -7.514 14.215 1.00 95.75 81 VAL A C 1
ATOM 660 O O . VAL A 1 81 ? 2.265 -8.408 14.547 1.00 95.75 81 VAL A O 1
ATOM 663 N N . PRO A 1 82 ? 0.711 -7.618 13.119 1.00 95.25 82 PRO A N 1
ATOM 664 C CA . PRO A 1 82 ? 0.842 -8.718 12.172 1.00 95.25 82 PRO A CA 1
ATOM 665 C C . PRO A 1 82 ? 2.243 -8.761 11.555 1.00 95.25 82 PRO A C 1
ATOM 667 O O . PRO A 1 82 ? 2.759 -7.751 11.082 1.00 95.25 82 PRO A O 1
ATOM 670 N N . THR A 1 83 ? 2.854 -9.944 11.529 1.00 94.25 83 THR A N 1
ATOM 671 C CA . THR A 1 83 ? 4.203 -10.154 10.972 1.00 94.25 83 THR A CA 1
ATOM 672 C C . THR A 1 83 ? 4.210 -11.015 9.706 1.00 94.25 83 THR A C 1
ATOM 674 O O . THR A 1 83 ? 5.240 -11.127 9.040 1.00 94.25 83 THR A O 1
ATOM 677 N N . SER A 1 84 ? 3.075 -11.626 9.352 1.00 93.69 84 SER A N 1
ATOM 678 C CA . SER A 1 84 ? 2.950 -12.522 8.200 1.00 93.69 84 SER A CA 1
ATOM 679 C C . SER A 1 84 ? 1.606 -12.354 7.502 1.00 93.69 84 SER A C 1
ATOM 681 O O . SER A 1 84 ? 0.575 -12.396 8.171 1.00 93.69 84 SER A O 1
ATOM 683 N N . SER A 1 85 ? 1.628 -12.272 6.173 1.00 95.62 85 SER A N 1
ATOM 684 C CA . SER A 1 85 ? 0.436 -12.311 5.320 1.00 95.62 85 SER A CA 1
ATOM 685 C C . SER A 1 85 ? 0.228 -13.706 4.705 1.00 95.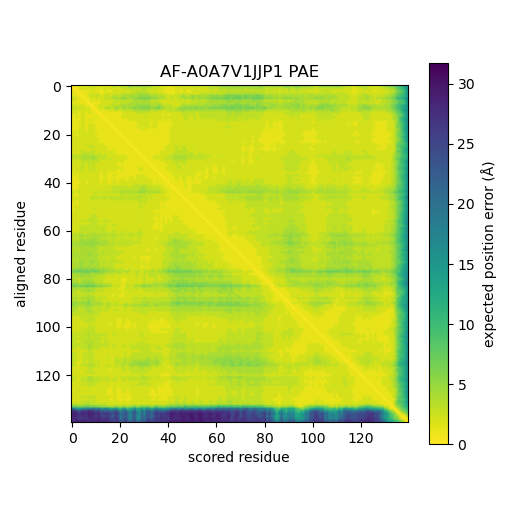62 85 SER A C 1
ATOM 687 O O . SER A 1 85 ? 1.161 -14.514 4.613 1.00 95.62 85 SER A O 1
ATOM 689 N N . LYS A 1 86 ? -1.010 -14.033 4.312 1.00 93.38 86 LYS A N 1
ATOM 690 C CA . LYS A 1 86 ? -1.336 -15.251 3.541 1.00 93.38 86 LYS A CA 1
ATOM 691 C C . LYS A 1 86 ? -0.666 -15.262 2.165 1.00 93.38 86 LYS A C 1
ATOM 693 O O . LYS A 1 86 ? -0.195 -16.317 1.749 1.00 93.38 86 LYS A O 1
ATOM 698 N N . VAL A 1 87 ? -0.558 -14.104 1.519 1.00 95.31 87 VAL A N 1
ATOM 699 C CA . VAL A 1 87 ? 0.075 -13.923 0.201 1.00 95.31 87 VAL A CA 1
ATOM 700 C C . VAL A 1 87 ? 1.521 -14.426 0.215 1.00 95.31 87 VAL A C 1
ATOM 702 O O . VAL A 1 87 ? 1.927 -15.190 -0.652 1.00 95.31 87 VAL A O 1
ATOM 705 N N . TRP A 1 88 ? 2.268 -14.116 1.276 1.00 95.06 88 TRP A N 1
ATOM 706 C CA . TRP A 1 88 ? 3.680 -14.495 1.438 1.00 95.06 88 TRP A CA 1
ATOM 707 C C . TRP A 1 88 ? 3.910 -15.963 1.834 1.00 95.06 88 TRP A C 1
ATOM 709 O O . TRP A 1 88 ? 5.030 -16.346 2.169 1.00 95.06 88 TRP A O 1
ATOM 719 N N . ARG A 1 89 ? 2.853 -16.786 1.833 1.00 93.75 89 ARG A N 1
ATOM 720 C CA . ARG A 1 89 ? 2.911 -18.245 2.036 1.00 93.75 89 ARG A CA 1
ATOM 721 C C . ARG A 1 89 ? 2.637 -19.035 0.754 1.00 93.75 89 ARG A C 1
ATOM 723 O O . ARG A 1 89 ? 2.639 -20.266 0.802 1.00 93.75 89 ARG A O 1
ATOM 730 N N . LEU A 1 90 ? 2.376 -18.355 -0.363 1.00 94.62 90 LEU A N 1
ATOM 731 C CA . LEU A 1 90 ? 2.195 -19.000 -1.659 1.00 94.62 90 LEU A CA 1
ATOM 732 C C . LEU A 1 90 ? 3.489 -19.686 -2.108 1.00 94.62 90 LEU A C 1
ATOM 734 O O . LEU A 1 90 ? 4.578 -19.137 -1.964 1.00 94.62 90 LEU A O 1
ATOM 738 N N . LYS A 1 91 ? 3.342 -20.900 -2.644 1.00 94.56 91 LYS A N 1
ATOM 739 C CA . LYS A 1 91 ? 4.426 -21.671 -3.275 1.00 94.56 91 LYS A CA 1
ATOM 740 C C . LYS A 1 91 ? 4.302 -21.712 -4.796 1.00 94.56 91 LYS A C 1
ATOM 742 O O . LYS A 1 91 ? 5.293 -21.930 -5.476 1.00 94.56 91 LYS A O 1
ATOM 747 N N . GLU A 1 92 ? 3.087 -21.520 -5.292 1.00 96.00 92 GLU A N 1
ATOM 748 C CA . GLU A 1 92 ? 2.715 -21.573 -6.701 1.00 96.00 92 GLU A CA 1
ATOM 749 C C . GLU A 1 92 ? 1.776 -20.396 -6.999 1.00 96.00 92 GLU A C 1
ATOM 751 O O . GLU A 1 92 ? 1.130 -19.894 -6.063 1.00 96.00 92 GLU A O 1
ATOM 756 N N . PRO A 1 93 ? 1.683 -19.957 -8.268 1.00 96.88 93 PRO A N 1
ATOM 757 C CA . PRO A 1 93 ? 0.732 -18.933 -8.672 1.00 96.88 93 PRO A CA 1
ATOM 758 C C . PRO A 1 93 ? -0.705 -19.305 -8.291 1.00 96.88 93 PRO A C 1
ATOM 760 O O . PRO A 1 93 ? -1.121 -20.454 -8.444 1.00 96.88 93 PRO A O 1
ATOM 763 N N . ALA A 1 94 ? -1.474 -18.335 -7.801 1.00 96.38 94 ALA A N 1
ATOM 764 C CA . ALA A 1 94 ? -2.839 -18.551 -7.328 1.00 96.38 94 ALA A CA 1
ATOM 765 C C . ALA A 1 94 ? -3.797 -17.472 -7.853 1.00 96.38 94 ALA A C 1
ATOM 767 O O . ALA A 1 94 ? -3.395 -16.311 -7.962 1.00 96.38 94 ALA A O 1
ATOM 768 N N . PRO A 1 95 ? -5.063 -17.818 -8.158 1.00 97.69 95 PRO A N 1
ATOM 769 C CA . PRO A 1 95 ? -6.088 -16.825 -8.457 1.00 97.69 95 PRO A CA 1
ATOM 770 C C . PRO A 1 95 ? -6.232 -15.827 -7.305 1.00 97.69 95 PRO A C 1
ATOM 772 O O . PRO A 1 95 ? -6.324 -16.212 -6.132 1.00 97.69 95 PRO A O 1
ATOM 775 N N . ALA A 1 96 ? -6.195 -14.545 -7.641 1.00 97.50 96 ALA A N 1
ATOM 776 C CA . ALA A 1 96 ? -6.326 -13.464 -6.687 1.00 97.50 96 ALA A CA 1
ATOM 777 C C . ALA A 1 96 ? -6.982 -12.245 -7.333 1.00 97.50 96 ALA A C 1
ATOM 779 O O . ALA A 1 96 ? -6.840 -11.987 -8.529 1.00 97.50 96 ALA A O 1
ATOM 780 N N . THR A 1 97 ? -7.607 -11.429 -6.500 1.00 97.81 97 THR A N 1
ATOM 781 C CA . THR A 1 97 ? -8.085 -10.101 -6.861 1.00 97.81 97 THR A CA 1
ATOM 782 C C . THR A 1 97 ? -7.086 -9.053 -6.377 1.00 97.81 97 THR A C 1
ATOM 784 O O . THR A 1 97 ? -6.732 -8.998 -5.198 1.00 97.81 97 THR A O 1
ATOM 787 N N . MET A 1 98 ? -6.608 -8.211 -7.289 1.00 97.75 98 MET A N 1
ATOM 788 C CA . MET A 1 98 ? -5.848 -7.011 -6.957 1.00 97.75 98 MET A CA 1
ATOM 789 C C . MET A 1 98 ? -6.827 -5.880 -6.656 1.00 97.75 98 MET A C 1
ATOM 791 O O . MET A 1 98 ? -7.621 -5.521 -7.519 1.00 97.75 98 MET A O 1
ATOM 795 N N . HIS A 1 99 ? -6.751 -5.298 -5.462 1.00 98.25 99 HIS A N 1
ATOM 796 C CA . HIS A 1 99 ? -7.592 -4.180 -5.041 1.00 98.25 99 HIS A CA 1
ATOM 797 C C . HIS A 1 99 ? -6.724 -2.943 -4.801 1.00 98.25 99 HIS A C 1
ATOM 799 O O . HIS A 1 99 ? -5.843 -2.924 -3.938 1.00 98.25 99 HIS A O 1
ATOM 805 N N . CYS A 1 100 ? -6.958 -1.886 -5.577 1.00 98.44 100 CYS A N 1
ATOM 806 C CA . CYS A 1 100 ? -6.334 -0.595 -5.346 1.00 98.44 100 CYS A CA 1
ATOM 807 C C . CYS A 1 100 ? -6.988 0.135 -4.169 1.00 98.44 100 CYS A C 1
ATOM 809 O O . CYS A 1 100 ? -8.046 0.741 -4.313 1.00 98.44 100 CYS A O 1
ATOM 811 N N . LEU A 1 101 ? -6.275 0.211 -3.052 1.00 98.00 101 LEU A N 1
ATOM 812 C CA . LEU A 1 101 ? -6.676 0.953 -1.862 1.00 98.00 101 LEU A CA 1
ATOM 813 C C . LEU A 1 101 ? -6.667 2.479 -2.054 1.00 98.00 101 LEU A C 1
ATOM 815 O O . LEU A 1 101 ? -6.947 3.206 -1.114 1.00 98.00 101 LEU A O 1
ATOM 819 N N . ARG A 1 102 ? -6.314 3.006 -3.231 1.00 97.06 102 ARG A N 1
ATOM 820 C CA . ARG A 1 102 ? -6.433 4.446 -3.515 1.00 97.06 102 ARG A CA 1
ATOM 821 C C . ARG A 1 102 ? -7.741 4.815 -4.207 1.00 97.06 102 ARG A C 1
ATOM 823 O O . ARG A 1 102 ? -8.340 5.821 -3.862 1.00 97.06 102 ARG A O 1
ATOM 830 N N . CYS A 1 103 ? -8.154 4.042 -5.210 1.00 97.19 103 CYS A N 1
ATOM 831 C CA . CYS A 1 103 ? -9.309 4.382 -6.054 1.00 97.19 103 CYS A CA 1
ATOM 832 C C . CYS A 1 103 ? -10.428 3.335 -6.040 1.00 97.19 103 CYS A C 1
ATOM 834 O O . CYS A 1 103 ? -11.418 3.513 -6.738 1.00 97.19 103 CYS A O 1
ATOM 836 N N . GLY A 1 104 ? -10.263 2.232 -5.306 1.00 96.94 104 GLY A N 1
ATOM 837 C CA . GLY A 1 104 ? -11.228 1.132 -5.264 1.00 96.94 104 GLY A CA 1
ATOM 838 C C . GLY A 1 104 ? -11.256 0.260 -6.522 1.00 96.94 104 GLY A C 1
ATOM 839 O O . GLY A 1 104 ? -12.076 -0.642 -6.611 1.00 96.94 104 GLY A O 1
ATOM 840 N N . ASN A 1 105 ? -10.386 0.503 -7.511 1.00 98.06 105 ASN A N 1
ATOM 841 C CA . ASN A 1 105 ? -10.335 -0.331 -8.711 1.00 98.06 105 ASN A CA 1
ATOM 842 C C . ASN A 1 105 ? -9.885 -1.758 -8.368 1.00 98.06 105 ASN A C 1
ATOM 844 O O . ASN A 1 105 ? -8.842 -1.938 -7.729 1.00 98.06 105 ASN A O 1
ATOM 848 N N . GLU A 1 106 ? -10.621 -2.746 -8.871 1.00 98.12 106 GLU A N 1
ATOM 849 C CA . GLU A 1 106 ? -10.369 -4.171 -8.665 1.00 98.12 106 GLU A CA 1
ATOM 850 C C . GLU A 1 106 ? -10.154 -4.890 -9.998 1.00 98.12 106 GLU A C 1
ATOM 852 O O . GLU A 1 106 ? -10.798 -4.576 -11.000 1.00 98.12 106 GLU A O 1
ATOM 857 N N . TRP A 1 107 ? -9.235 -5.855 -10.029 1.00 97.94 107 TRP A N 1
ATOM 858 C CA . TRP A 1 107 ? -9.036 -6.711 -11.197 1.00 97.94 107 TRP A CA 1
ATOM 859 C C . TRP A 1 107 ? -8.523 -8.096 -10.801 1.00 97.94 107 TRP A C 1
ATOM 861 O O . TRP A 1 107 ? -7.661 -8.234 -9.931 1.00 97.94 107 TRP A O 1
ATOM 871 N N . ALA A 1 108 ? -9.055 -9.130 -11.452 1.00 97.75 108 ALA A N 1
ATOM 872 C CA . ALA A 1 108 ? -8.624 -10.507 -11.248 1.00 97.75 108 ALA A CA 1
ATOM 873 C C . ALA A 1 108 ? -7.278 -10.767 -11.939 1.00 97.75 108 ALA A C 1
ATOM 875 O O . ALA A 1 108 ? -7.028 -10.293 -13.050 1.00 97.75 108 ALA A O 1
ATOM 876 N N . VAL A 1 109 ? -6.418 -11.545 -11.287 1.00 97.06 109 VAL A N 1
ATOM 877 C CA . VAL A 1 109 ? -5.107 -11.958 -11.792 1.00 97.06 109 VAL A CA 1
ATOM 878 C C . VAL A 1 109 ? -4.801 -13.391 -11.368 1.00 97.06 109 VAL A C 1
ATOM 880 O O . VAL A 1 109 ? -5.271 -13.875 -10.340 1.00 97.06 109 VAL A O 1
ATOM 883 N N . LEU A 1 110 ? -3.934 -14.057 -12.125 1.00 97.44 110 LEU A N 1
ATOM 884 C CA . LEU A 1 110 ? -3.174 -15.180 -11.591 1.00 97.44 110 LEU A CA 1
ATOM 885 C C . LEU A 1 110 ? -1.937 -14.596 -10.896 1.00 97.44 110 LEU A C 1
ATOM 887 O O . LEU A 1 110 ? -0.986 -14.194 -11.562 1.00 97.44 110 LEU A O 1
ATOM 891 N N . PHE A 1 111 ? -1.983 -14.460 -9.570 1.00 97.25 111 PHE A N 1
ATOM 892 C CA . PHE A 1 111 ? -0.908 -13.833 -8.805 1.00 97.25 111 PHE A CA 1
ATOM 893 C C . PHE A 1 111 ? 0.239 -14.812 -8.574 1.00 97.25 111 PHE A C 1
ATOM 895 O O . PHE A 1 111 ? 0.055 -15.855 -7.947 1.00 97.25 111 PHE A O 1
ATOM 902 N N . ASP A 1 112 ? 1.431 -14.434 -9.027 1.00 97.12 112 ASP A N 1
ATOM 903 C CA . ASP A 1 112 ? 2.676 -15.151 -8.782 1.00 97.12 112 ASP A CA 1
ATOM 904 C C . ASP A 1 112 ? 3.576 -14.344 -7.838 1.00 97.12 112 ASP A C 1
ATOM 906 O O . ASP A 1 112 ? 4.057 -13.263 -8.181 1.00 97.12 112 ASP A O 1
ATOM 910 N N . LEU A 1 113 ? 3.817 -14.880 -6.638 1.00 95.38 113 LEU A N 1
ATOM 911 C CA . LEU A 1 113 ? 4.718 -14.267 -5.664 1.00 95.38 113 LEU A CA 1
ATOM 912 C C . LEU A 1 113 ? 6.181 -14.296 -6.140 1.00 95.38 113 LEU A C 1
ATOM 914 O O . LEU A 1 113 ? 6.938 -13.379 -5.825 1.00 95.38 113 LEU A O 1
ATOM 918 N N . ALA A 1 114 ? 6.581 -15.328 -6.893 1.00 95.62 114 ALA A N 1
ATOM 919 C CA . ALA A 1 114 ? 7.952 -15.496 -7.367 1.00 95.62 114 ALA A CA 1
ATOM 920 C C . ALA A 1 114 ? 8.321 -14.498 -8.475 1.00 95.62 114 ALA A C 1
ATOM 922 O O . ALA A 1 114 ? 9.504 -14.246 -8.695 1.00 95.62 114 ALA A O 1
ATOM 923 N N . ALA A 1 115 ? 7.324 -13.889 -9.125 1.00 95.06 115 ALA A N 1
ATOM 924 C CA . ALA A 1 115 ? 7.543 -12.862 -10.135 1.00 95.06 115 ALA A CA 1
ATOM 925 C C . ALA A 1 115 ? 8.169 -11.569 -9.563 1.00 95.06 115 ALA A C 1
ATOM 927 O O . ALA A 1 115 ? 8.725 -10.790 -10.334 1.00 95.06 115 ALA A O 1
ATOM 928 N N . ASP A 1 116 ? 8.074 -11.329 -8.244 1.00 93.69 116 ASP A N 1
ATOM 929 C CA . ASP A 1 116 ? 8.633 -10.164 -7.523 1.00 93.69 116 ASP A CA 1
ATOM 930 C C . ASP A 1 116 ? 8.382 -8.810 -8.223 1.00 93.69 116 ASP A C 1
ATOM 932 O O . ASP A 1 116 ? 9.259 -7.951 -8.336 1.00 93.69 116 ASP A O 1
ATOM 936 N N . GLN A 1 117 ? 7.161 -8.613 -8.729 1.00 93.88 117 GLN A N 1
ATOM 937 C CA . GLN A 1 117 ? 6.810 -7.426 -9.509 1.00 93.88 117 GLN A CA 1
ATOM 938 C C . GLN A 1 117 ? 6.286 -6.282 -8.639 1.00 93.88 117 GLN A C 1
ATOM 940 O O . GLN A 1 117 ? 5.527 -6.475 -7.684 1.00 93.88 117 GLN A O 1
ATOM 945 N N . GLU A 1 118 ? 6.648 -5.057 -9.022 1.00 95.69 118 GLU A N 1
ATOM 946 C CA . GLU A 1 118 ? 6.051 -3.853 -8.457 1.00 95.69 118 GLU A CA 1
ATOM 947 C C . GLU A 1 118 ? 4.564 -3.788 -8.828 1.00 95.69 118 GLU A C 1
ATOM 949 O O . GLU A 1 118 ? 4.191 -3.825 -10.000 1.00 95.69 118 GLU A O 1
ATOM 954 N N . ARG A 1 119 ? 3.700 -3.666 -7.818 1.00 96.19 119 ARG A N 1
ATOM 955 C CA . ARG A 1 119 ? 2.249 -3.588 -8.014 1.00 96.19 119 ARG A CA 1
ATOM 956 C C . ARG A 1 119 ? 1.842 -2.137 -8.249 1.00 96.19 119 ARG A C 1
ATOM 958 O O . ARG A 1 119 ? 2.206 -1.261 -7.464 1.00 96.19 119 ARG A O 1
ATOM 965 N N . GLN A 1 120 ? 1.071 -1.884 -9.302 1.00 97.38 120 GLN A N 1
ATOM 966 C CA . GLN A 1 120 ? 0.542 -0.558 -9.614 1.00 97.38 120 GLN A CA 1
ATOM 967 C C . GLN A 1 120 ? -0.864 -0.663 -10.203 1.00 97.38 120 GLN A C 1
ATOM 969 O O . GLN A 1 120 ? -1.128 -1.482 -11.079 1.00 97.38 120 GLN A O 1
ATOM 974 N N . CYS A 1 121 ? -1.767 0.195 -9.736 1.00 98.19 121 CYS A N 1
ATOM 975 C CA . CYS A 1 121 ? -3.103 0.313 -10.299 1.00 98.19 121 CYS A CA 1
ATOM 976 C C . CYS A 1 121 ? -3.054 1.011 -11.662 1.00 98.19 121 CYS A C 1
ATOM 978 O O . CYS A 1 121 ? -2.559 2.135 -11.771 1.00 98.19 121 CYS A O 1
ATOM 980 N N . ALA A 1 122 ? -3.624 0.383 -12.690 1.00 96.88 122 ALA A N 1
ATOM 981 C CA . ALA A 1 122 ? -3.709 0.972 -14.024 1.00 96.88 122 ALA A CA 1
ATOM 982 C C . ALA A 1 122 ? -4.585 2.240 -14.062 1.00 96.88 122 ALA A C 1
ATOM 984 O O . ALA A 1 122 ? -4.290 3.149 -14.833 1.00 96.88 122 ALA A O 1
ATOM 985 N N . ALA A 1 123 ? -5.608 2.331 -13.202 1.00 97.56 123 ALA A N 1
ATOM 986 C CA . ALA A 1 123 ? -6.556 3.446 -13.188 1.00 97.56 123 ALA A CA 1
ATOM 987 C C . ALA A 1 123 ? -5.972 4.733 -12.576 1.00 97.56 123 ALA A C 1
ATOM 989 O O . ALA A 1 123 ? -6.079 5.802 -13.168 1.00 97.56 123 ALA A O 1
ATOM 990 N N . CYS A 1 124 ? -5.333 4.651 -11.401 1.00 96.44 124 CYS A N 1
ATOM 991 C CA . CYS A 1 124 ? -4.862 5.841 -10.672 1.00 96.44 124 CYS A CA 1
ATOM 992 C C . CYS A 1 124 ? -3.335 5.961 -10.550 1.00 96.44 124 CYS A C 1
ATOM 994 O O . CYS A 1 124 ? -2.842 6.986 -10.075 1.00 96.44 124 CYS A O 1
ATOM 996 N N . ARG A 1 125 ? -2.585 4.940 -10.995 1.00 96.69 125 ARG A N 1
ATOM 997 C CA . ARG A 1 125 ? -1.114 4.837 -10.922 1.00 96.69 125 ARG A CA 1
ATOM 998 C C . ARG A 1 125 ? -0.523 4.704 -9.513 1.00 96.69 125 ARG A C 1
ATOM 1000 O O . ARG A 1 125 ? 0.698 4.752 -9.378 1.00 96.69 125 ARG A O 1
ATOM 1007 N N . SER A 1 126 ? -1.341 4.489 -8.483 1.00 97.56 126 SER A N 1
ATOM 1008 C CA . SER A 1 126 ? -0.849 4.229 -7.123 1.00 97.56 126 SER A CA 1
ATOM 1009 C C . SER A 1 126 ? -0.328 2.807 -6.946 1.00 97.56 126 SER A C 1
ATOM 1011 O O . SER A 1 126 ? -0.830 1.874 -7.582 1.00 97.56 126 SER A O 1
ATOM 1013 N N . ASN A 1 127 ? 0.652 2.645 -6.055 1.00 98.25 127 ASN A N 1
ATOM 1014 C CA . ASN A 1 127 ? 1.184 1.344 -5.652 1.00 98.25 127 ASN A CA 1
ATOM 1015 C C . ASN A 1 127 ? 0.484 0.747 -4.418 1.00 98.25 127 ASN A C 1
ATOM 1017 O O . ASN A 1 127 ? 0.835 -0.362 -4.005 1.00 98.25 127 ASN A O 1
ATOM 1021 N N . SER A 1 128 ? -0.531 1.424 -3.862 1.00 98.19 128 SER A N 1
ATOM 1022 C CA . SER A 1 128 ? -1.375 0.923 -2.769 1.00 98.19 128 SER A CA 1
ATOM 1023 C C . SER A 1 128 ? -2.317 -0.170 -3.281 1.00 98.19 128 SER A C 1
ATOM 1025 O O . SER A 1 128 ? -3.531 0.002 -3.333 1.00 98.19 128 SER A O 1
ATOM 1027 N N . VAL A 1 129 ? -1.751 -1.276 -3.755 1.00 98.38 129 VAL A N 1
ATOM 1028 C CA . VAL A 1 129 ? -2.470 -2.399 -4.353 1.00 98.38 129 VAL A CA 1
ATOM 1029 C C . VAL A 1 129 ? -2.325 -3.602 -3.439 1.00 98.38 129 VAL A C 1
ATOM 1031 O O . VAL A 1 129 ? -1.223 -4.130 -3.253 1.00 98.38 129 VAL A O 1
ATOM 1034 N N . ARG A 1 130 ? -3.455 -4.022 -2.879 1.00 97.44 130 ARG A N 1
ATOM 1035 C CA . ARG A 1 130 ? -3.584 -5.197 -2.031 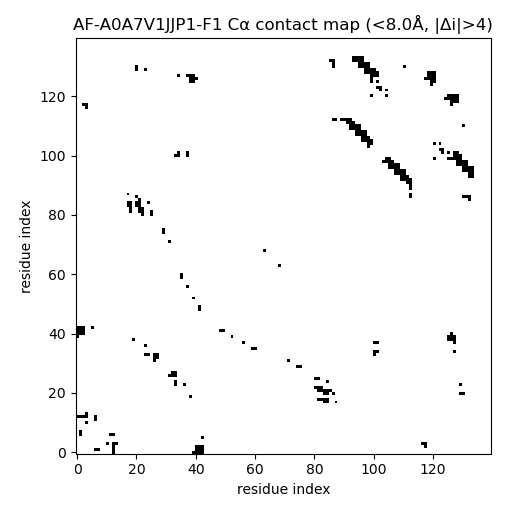1.00 97.44 13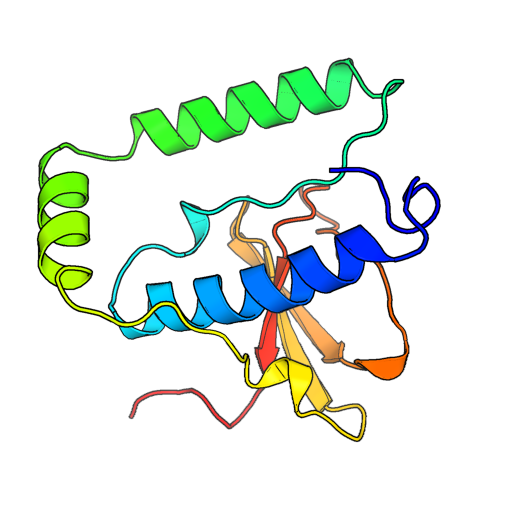0 ARG A CA 1
ATOM 1036 C C . ARG A 1 130 ? -3.896 -6.423 -2.884 1.00 97.44 130 ARG A C 1
ATOM 1038 O O . ARG A 1 130 ? -4.708 -6.350 -3.799 1.00 97.44 130 ARG A O 1
ATOM 1045 N N . VAL A 1 131 ? -3.270 -7.549 -2.555 1.00 97.69 131 VAL A N 1
ATOM 1046 C CA . VAL A 1 131 ? -3.563 -8.856 -3.161 1.00 97.69 131 VAL A CA 1
ATOM 1047 C C . VAL A 1 131 ? -4.528 -9.607 -2.248 1.00 97.69 131 VAL A C 1
ATOM 1049 O O . VAL A 1 131 ? -4.216 -9.836 -1.080 1.00 97.69 131 VAL A O 1
ATOM 1052 N N . VAL A 1 132 ? -5.679 -10.013 -2.776 1.00 96.62 132 VAL A N 1
ATOM 1053 C CA . VAL A 1 132 ? -6.702 -10.787 -2.061 1.00 96.62 132 VAL A CA 1
ATOM 1054 C C . VAL A 1 132 ? -6.808 -12.158 -2.711 1.00 96.62 132 VAL A C 1
ATOM 1056 O O . VAL A 1 132 ? -7.200 -12.257 -3.865 1.00 96.62 132 VAL A O 1
ATOM 1059 N N . LEU A 1 133 ? -6.423 -13.222 -2.005 1.00 95.69 133 LEU A N 1
ATOM 1060 C CA . LEU A 1 133 ? -6.457 -14.578 -2.566 1.00 95.69 133 LEU A CA 1
ATOM 1061 C C . LEU A 1 133 ? -7.899 -15.081 -2.685 1.00 95.69 133 LEU A C 1
ATOM 1063 O O . LEU A 1 133 ? -8.636 -15.089 -1.693 1.00 95.69 133 LEU A O 1
ATOM 1067 N N . ASP A 1 134 ? -8.278 -15.568 -3.865 1.00 89.19 134 ASP A N 1
ATOM 1068 C CA . ASP A 1 134 ? -9.636 -16.049 -4.101 1.00 89.19 134 ASP A CA 1
ATOM 1069 C C . ASP A 1 134 ? -9.874 -17.373 -3.342 1.00 89.19 134 ASP A C 1
ATOM 1071 O O . ASP A 1 134 ? -9.013 -18.255 -3.271 1.00 89.19 134 ASP A O 1
ATOM 1075 N N . GLY A 1 135 ? -11.052 -17.520 -2.724 1.00 70.88 135 GLY A N 1
ATOM 1076 C CA . GLY A 1 135 ? -11.486 -18.781 -2.104 1.00 70.88 135 GLY A CA 1
ATOM 1077 C C . GLY A 1 135 ? -10.930 -19.108 -0.707 1.00 70.88 135 GLY A C 1
ATOM 1078 O O . GLY A 1 135 ? -11.186 -20.204 -0.214 1.00 70.88 135 GLY A O 1
ATOM 1079 N N . ARG A 1 136 ? -10.209 -18.195 -0.031 1.00 55.41 136 ARG A N 1
ATOM 1080 C CA . ARG A 1 136 ? -9.749 -18.399 1.369 1.00 55.41 136 ARG A CA 1
ATOM 1081 C C . ARG A 1 136 ? -10.196 -17.337 2.384 1.00 55.41 136 ARG A C 1
ATOM 1083 O O . ARG A 1 136 ? -9.739 -17.402 3.527 1.00 55.41 136 ARG A O 1
ATOM 1090 N N . ASP A 1 137 ? -11.033 -16.375 1.982 1.00 46.97 137 ASP A N 1
ATOM 1091 C CA . ASP A 1 137 ? -11.352 -15.192 2.805 1.00 46.97 137 ASP A CA 1
ATOM 1092 C C . ASP A 1 137 ? -12.742 -14.554 2.596 1.00 46.97 137 ASP A C 1
ATOM 1094 O O . ASP A 1 137 ? -12.928 -13.386 2.929 1.00 46.97 137 ASP A O 1
ATOM 1098 N N . ARG A 1 138 ? -13.767 -15.281 2.123 1.00 38.31 138 ARG A N 1
ATOM 1099 C CA . ARG A 1 138 ? -15.136 -14.799 2.392 1.00 38.31 138 ARG A CA 1
ATOM 1100 C C . ARG A 1 138 ? -15.542 -15.237 3.798 1.00 38.31 138 ARG A C 1
ATOM 1102 O O . ARG A 1 138 ? -15.592 -16.448 4.023 1.00 38.31 138 ARG A O 1
ATOM 1109 N N . PRO A 1 139 ? -15.830 -14.318 4.738 1.00 36.88 139 PRO A N 1
ATOM 1110 C CA . PRO A 1 139 ? -16.651 -14.694 5.877 1.00 36.88 139 PRO A CA 1
ATOM 1111 C C . PRO A 1 139 ? -18.002 -15.177 5.331 1.00 36.88 139 PRO A C 1
ATOM 1113 O O . PRO A 1 139 ? -18.535 -14.589 4.385 1.00 36.88 139 PRO A O 1
ATOM 1116 N N . ALA A 1 140 ? -18.483 -16.297 5.870 1.00 32.94 140 ALA A N 1
ATOM 1117 C CA . ALA A 1 140 ? -19.886 -16.680 5.754 1.00 32.94 140 ALA A CA 1
ATOM 1118 C C . ALA A 1 140 ? -20.765 -15.656 6.482 1.00 32.94 140 ALA A C 1
ATOM 1120 O O . ALA A 1 140 ? -20.273 -15.087 7.488 1.00 32.94 140 ALA A O 1
#

Mean predicted aligned error: 3.62 Å